Protein AF-A0A2A5XZ48-F1 (afdb_monomer)

Secondary structure (DSSP, 8-state):
--HHHHHHHHHHHHHHTT--------------TTEEEEEEE---STTPPPS-SSHHHHHHHHHHTTPPEEEEEEEEEPP-TTT-PPPEEEEEEEEEGGGHHHHHHTT-EE------------

Radius of gyration: 23.76 Å; Cα contacts (8 Å, |Δi|>4): 142; chains: 1; bounding box: 37×68×70 Å

Foldseek 3Di:
DDPVVVVVVVVVVVVVVPPPDPPCLDPPPPPDVFKFKKKDWQDQPPDDHGPDPDLVRVVVVCVVLVWDFSDKDKDWADDDPVPPGHTGIMIMTMTTPVCVVSCVVVPIGTDDPPPPPVPPDD

Nearest PDB structures (foldseek):
  1cqn-assembly2_B  TM=5.246E-01  e=5.643E-01  Thermus thermophilus
  6znb-assembly1_AA  TM=4.945E-01  e=7.203E-01  Bacteriophage sp.
  2j5a-assembly1_A  TM=3.621E-01  e=3.258E-01  Aquifex aeolicus
  7jil-assembly1_k  TM=4.746E-01  e=1.592E+00  Flavobacterium johnsoniae
  7w6e-assembly1_A  TM=3.562E-01  e=6.479E+00  Cannabis sativa

Solvent-accessible surface area (backbone atoms only — not comparable to full-atom values): 7646 Å² total; per-residue (Å²): 134,64,68,68,61,55,54,53,51,52,54,55,54,59,61,63,69,73,68,72,72,81,78,75,82,71,76,72,88,69,86,46,99,56,54,40,52,32,34,38,73,30,58,42,73,76,98,57,84,53,88,36,95,45,67,66,57,52,51,46,52,40,48,75,71,74,44,64,75,80,45,73,52,78,48,78,39,83,54,58,85,88,71,75,51,62,50,39,37,35,39,36,38,30,28,47,49,89,48,44,69,61,43,44,74,76,66,36,38,76,62,72,87,71,74,79,72,76,77,80,72,133

Mean predicted aligned error: 15.72 Å

Structure (mmCIF, N/CA/C/O backbone):
data_AF-A0A2A5XZ48-F1
#
_entry.id   AF-A0A2A5XZ48-F1
#
loop_
_atom_site.group_PDB
_atom_site.id
_atom_site.type_symbol
_atom_site.label_atom_id
_atom_site.label_alt_id
_atom_site.label_comp_id
_atom_site.label_asym_id
_atom_site.label_entity_id
_atom_site.label_seq_id
_atom_site.pdbx_PDB_ins_code
_atom_site.Cartn_x
_atom_site.Cartn_y
_atom_site.Cartn_z
_atom_site.occupancy
_atom_site.B_iso_or_equiv
_atom_site.auth_seq_id
_atom_site.auth_comp_id
_atom_site.auth_asym_id
_atom_site.auth_atom_id
_atom_site.pdbx_PDB_model_num
ATOM 1 N N . MET A 1 1 ? 23.622 35.498 43.798 1.00 50.62 1 MET A N 1
ATOM 2 C CA . MET A 1 1 ? 23.169 34.419 42.890 1.00 50.62 1 MET A CA 1
ATOM 3 C C . MET A 1 1 ? 22.713 33.254 43.752 1.00 50.62 1 MET A C 1
ATOM 5 O O . MET A 1 1 ? 23.540 32.656 44.422 1.00 50.62 1 MET A O 1
ATOM 9 N N . ASN A 1 2 ? 21.399 33.031 43.852 1.00 54.44 2 ASN A N 1
ATOM 10 C CA . ASN A 1 2 ? 20.825 32.061 44.790 1.00 54.44 2 ASN A CA 1
ATOM 11 C C . ASN A 1 2 ? 21.017 30.638 44.265 1.00 54.44 2 ASN A C 1
ATOM 13 O O . ASN A 1 2 ? 20.371 30.254 43.291 1.00 54.44 2 ASN A O 1
ATOM 17 N N . LEU A 1 3 ? 21.873 29.873 44.942 1.00 57.16 3 LEU A N 1
ATOM 18 C CA . LEU A 1 3 ? 22.166 28.463 44.670 1.00 57.16 3 LEU A CA 1
ATOM 19 C C . LEU A 1 3 ? 20.881 27.618 44.546 1.00 57.16 3 LEU A C 1
ATOM 21 O O . LEU A 1 3 ? 20.804 26.726 43.707 1.00 57.16 3 LEU A O 1
ATOM 25 N N . SER A 1 4 ? 19.820 27.972 45.287 1.00 62.53 4 SER A N 1
ATOM 26 C CA . SER A 1 4 ? 18.530 27.271 45.210 1.00 62.53 4 SER A CA 1
ATOM 27 C C . SER A 1 4 ? 17.790 27.462 43.880 1.00 62.53 4 SER A C 1
ATOM 29 O O . SER A 1 4 ? 17.086 26.555 43.447 1.00 62.53 4 SER A O 1
ATOM 31 N N . LYS A 1 5 ? 17.981 28.595 43.183 1.00 62.38 5 LYS A N 1
ATOM 32 C CA . LYS A 1 5 ? 17.365 28.828 41.864 1.00 62.38 5 LYS A CA 1
ATOM 33 C C . LYS A 1 5 ? 18.028 27.981 40.777 1.00 62.38 5 LYS A C 1
ATOM 35 O O . LYS A 1 5 ? 17.337 27.514 39.881 1.00 62.38 5 LYS A O 1
ATOM 40 N N . GLN A 1 6 ? 19.342 27.760 40.873 1.00 63.88 6 GLN A N 1
ATOM 41 C CA . GLN A 1 6 ? 20.067 26.896 39.935 1.00 63.88 6 GLN A CA 1
ATOM 42 C C . GLN A 1 6 ? 19.675 25.427 40.112 1.00 63.88 6 GLN A C 1
ATOM 44 O O . GLN A 1 6 ? 19.402 24.760 39.122 1.00 63.88 6 GLN A O 1
ATOM 49 N N . ILE A 1 7 ? 19.556 24.945 41.354 1.00 68.31 7 ILE A N 1
ATOM 50 C CA . ILE A 1 7 ? 19.136 23.561 41.632 1.00 68.31 7 ILE A CA 1
ATOM 51 C C . ILE A 1 7 ? 17.718 23.297 41.098 1.00 68.31 7 ILE A C 1
ATOM 53 O O . ILE A 1 7 ? 17.479 22.262 40.483 1.00 68.31 7 ILE A O 1
ATOM 57 N N . LEU A 1 8 ? 16.797 24.256 41.249 1.00 68.31 8 LEU A N 1
ATOM 58 C CA . LEU A 1 8 ? 15.429 24.132 40.735 1.00 68.31 8 LEU A CA 1
ATOM 59 C C . LEU A 1 8 ? 15.379 24.051 39.195 1.00 68.31 8 LEU A C 1
ATOM 61 O O . LEU A 1 8 ? 14.620 23.258 38.644 1.00 68.31 8 LEU A O 1
ATOM 65 N N . LEU A 1 9 ? 16.215 24.836 38.506 1.00 64.88 9 LEU A N 1
ATOM 66 C CA . LEU A 1 9 ? 16.348 24.805 37.043 1.00 64.88 9 LEU A CA 1
ATOM 67 C C . LEU A 1 9 ? 16.894 23.461 36.541 1.00 64.88 9 LEU A C 1
ATOM 69 O O . LEU A 1 9 ? 16.388 22.935 35.552 1.00 64.88 9 LEU A O 1
ATOM 73 N N . TYR A 1 10 ? 17.870 22.876 37.241 1.00 64.44 10 TYR A N 1
ATOM 74 C 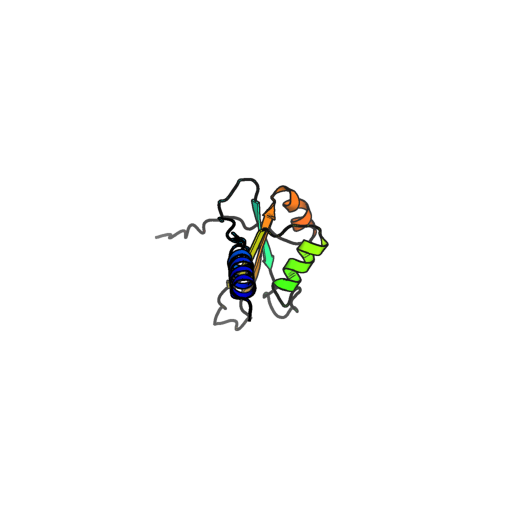CA . TYR A 1 10 ? 18.418 21.565 36.879 1.00 64.44 10 TYR A CA 1
ATOM 75 C C . TYR A 1 10 ? 17.412 20.425 37.077 1.00 64.44 10 TYR A C 1
ATOM 77 O O . TYR A 1 10 ? 17.352 19.526 36.241 1.00 64.44 10 TYR A O 1
ATOM 85 N N . ILE A 1 11 ? 16.587 20.476 38.129 1.00 66.25 11 ILE A N 1
ATOM 86 C CA . ILE A 1 11 ? 15.538 19.469 38.365 1.00 66.25 11 ILE A CA 1
ATOM 87 C C . ILE A 1 11 ? 14.458 19.541 37.276 1.00 66.25 11 ILE A C 1
ATOM 89 O O . ILE A 1 11 ? 14.048 18.507 36.755 1.00 66.25 11 ILE A O 1
ATOM 93 N N . LEU A 1 12 ? 14.034 20.748 36.882 1.00 63.94 12 LEU A N 1
ATOM 94 C CA . LEU A 1 12 ? 13.055 20.936 35.803 1.00 63.94 12 LEU A CA 1
ATOM 95 C C . LEU A 1 12 ? 13.593 20.475 34.440 1.00 63.94 12 LEU A C 1
ATOM 97 O O . LEU A 1 12 ? 12.864 19.849 33.674 1.00 63.94 12 LEU A O 1
ATOM 101 N N . PHE A 1 13 ? 14.874 20.728 34.155 1.00 64.31 13 PHE A N 1
ATOM 102 C CA . PHE A 1 13 ? 15.519 20.255 32.930 1.00 64.31 13 PHE A CA 1
ATOM 103 C C . PHE A 1 13 ? 15.639 18.723 32.902 1.00 64.31 13 PHE A C 1
ATOM 105 O O . PHE A 1 13 ? 15.297 18.102 31.897 1.00 64.31 13 PHE A O 1
ATOM 112 N N . ALA A 1 14 ? 16.021 18.094 34.018 1.00 62.12 14 ALA A N 1
ATOM 113 C CA . ALA A 1 14 ? 16.079 16.635 34.127 1.00 62.12 14 ALA A CA 1
ATOM 114 C C . ALA A 1 14 ? 14.701 15.970 33.944 1.00 62.12 14 ALA A C 1
ATOM 116 O O . ALA A 1 14 ? 14.615 14.922 33.309 1.00 62.12 14 ALA A O 1
ATOM 117 N N . LEU A 1 15 ? 13.620 16.598 34.427 1.00 61.25 15 LEU A N 1
ATOM 118 C CA . LEU A 1 15 ? 12.253 16.093 34.243 1.00 61.25 15 LEU A CA 1
ATOM 119 C C . LEU A 1 15 ? 11.755 16.198 32.790 1.00 61.25 15 LEU A C 1
ATOM 121 O O . LEU A 1 15 ? 10.904 15.418 32.375 1.00 61.25 15 LEU A O 1
ATOM 125 N N . SER A 1 16 ? 12.271 17.147 32.002 1.00 59.88 16 SER A N 1
ATOM 126 C CA . SER A 1 16 ? 11.887 17.289 30.587 1.00 59.88 16 SER A CA 1
ATOM 127 C C . SER A 1 16 ? 12.483 16.215 29.668 1.00 59.88 16 SER A C 1
ATOM 129 O O . SER A 1 16 ? 11.952 15.974 28.587 1.00 59.88 16 SER A O 1
ATOM 131 N N . LEU A 1 17 ? 13.543 15.528 30.109 1.00 57.84 17 LEU A N 1
ATOM 132 C CA . LEU A 1 17 ? 14.241 14.495 29.333 1.00 57.84 17 LEU A CA 1
ATOM 133 C C . LEU A 1 17 ? 13.585 13.107 29.420 1.00 57.84 17 LEU A C 1
ATOM 135 O O . LEU A 1 17 ? 13.991 12.205 28.696 1.00 57.84 17 LEU A O 1
ATOM 139 N N . THR A 1 18 ? 12.564 12.917 30.264 1.00 57.91 18 THR A N 1
ATOM 140 C CA . THR A 1 18 ? 11.871 11.623 30.421 1.00 57.91 18 THR A CA 1
ATOM 141 C C . THR A 1 18 ? 10.589 11.497 29.594 1.00 57.91 18 THR A C 1
ATOM 143 O O . THR A 1 18 ? 9.900 10.489 29.703 1.00 57.91 18 THR A O 1
ATOM 146 N N . ASN A 1 19 ? 10.266 12.491 28.758 1.00 50.72 19 ASN A N 1
ATOM 147 C CA . ASN A 1 19 ? 9.094 12.482 27.870 1.00 50.72 19 ASN A CA 1
ATOM 148 C C . ASN A 1 19 ? 9.396 12.044 26.431 1.00 50.72 19 ASN A C 1
ATOM 150 O O . ASN A 1 19 ? 8.572 12.251 25.541 1.00 50.72 19 ASN A O 1
ATOM 154 N N . THR A 1 20 ? 10.533 11.396 26.176 1.00 56.03 20 THR A N 1
ATOM 155 C CA . THR A 1 20 ? 10.659 10.592 24.958 1.00 56.03 20 THR A CA 1
ATOM 156 C C . THR A 1 20 ? 9.783 9.360 25.137 1.00 56.03 20 THR A C 1
ATOM 158 O O . THR A 1 20 ? 10.235 8.316 25.610 1.00 56.03 20 THR A O 1
ATOM 161 N N . GLY A 1 21 ? 8.498 9.519 24.818 1.00 52.78 21 GLY A N 1
ATOM 162 C CA . GLY A 1 21 ? 7.621 8.404 24.523 1.00 52.78 21 GLY A CA 1
ATOM 163 C C . GLY A 1 21 ? 8.364 7.491 23.559 1.00 52.78 21 GLY A C 1
ATOM 164 O O . GLY A 1 21 ? 8.826 7.921 22.505 1.00 52.78 21 GLY A O 1
ATOM 165 N N . CYS A 1 22 ? 8.574 6.254 23.988 1.00 55.03 22 CYS A N 1
ATOM 166 C CA . CYS A 1 22 ? 9.080 5.210 23.127 1.00 55.03 22 CYS A CA 1
ATOM 167 C C . CYS A 1 22 ? 7.964 4.947 22.114 1.00 55.03 22 CYS A C 1
ATOM 169 O O . CYS A 1 22 ? 6.987 4.268 22.422 1.00 55.03 22 CYS A O 1
ATOM 171 N N . GLU A 1 23 ? 8.045 5.591 20.953 1.00 52.62 23 GLU A N 1
ATOM 172 C CA . GLU A 1 23 ? 7.157 5.322 19.834 1.00 52.62 23 GLU A CA 1
ATOM 173 C C . GLU A 1 23 ? 7.529 3.929 19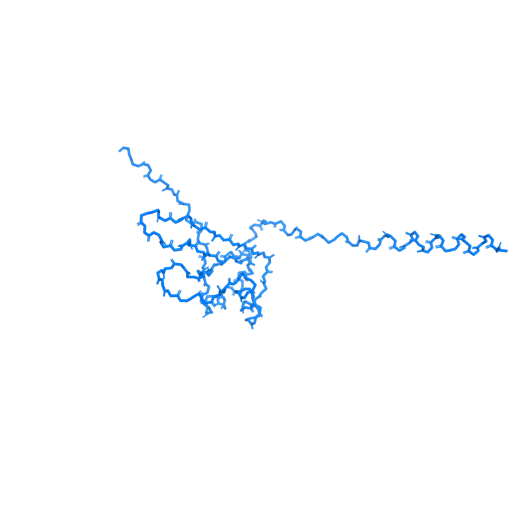.320 1.00 52.62 23 GLU A C 1
ATOM 175 O O . GLU A 1 23 ? 8.495 3.737 18.580 1.00 52.62 23 GLU A O 1
ATOM 180 N N . SER A 1 24 ? 6.815 2.912 19.794 1.00 54.84 24 SER A N 1
ATOM 181 C CA . SER A 1 24 ? 6.906 1.568 19.242 1.00 54.84 24 SER A CA 1
ATOM 182 C C . SER A 1 24 ? 6.179 1.554 17.894 1.00 54.84 24 SER A C 1
ATOM 184 O O . SER A 1 24 ? 5.068 1.047 17.793 1.00 54.84 24 SER A O 1
ATOM 186 N N . ILE A 1 25 ? 6.799 2.135 16.861 1.00 53.81 25 ILE A N 1
ATOM 187 C CA . ILE A 1 25 ? 6.304 2.121 15.468 1.00 53.81 25 ILE A CA 1
ATOM 188 C C . ILE A 1 25 ? 6.589 0.766 14.783 1.00 53.81 25 ILE A C 1
ATOM 190 O O . ILE A 1 25 ? 6.355 0.583 13.596 1.00 53.81 25 ILE A O 1
ATOM 194 N N . PHE A 1 26 ? 7.063 -0.240 15.518 1.00 50.91 26 PHE A N 1
ATOM 195 C CA . PHE A 1 26 ? 7.148 -1.599 14.992 1.00 50.91 26 PHE A CA 1
ATOM 196 C C . PHE A 1 26 ? 5.913 -2.386 15.425 1.00 50.91 26 PHE A C 1
ATOM 198 O O . PHE A 1 26 ? 5.933 -3.126 16.409 1.00 50.91 26 PHE A O 1
ATOM 205 N N . LEU A 1 27 ? 4.829 -2.214 14.662 1.00 50.56 27 LEU A N 1
ATOM 206 C CA . LEU A 1 27 ? 3.800 -3.242 14.546 1.00 50.56 27 LEU A CA 1
ATOM 207 C C . LEU A 1 27 ? 4.487 -4.465 13.940 1.00 50.56 27 LEU A C 1
ATOM 209 O O . LEU A 1 27 ? 4.856 -4.482 12.769 1.00 50.56 27 LEU A O 1
ATOM 213 N N . ASN A 1 28 ? 4.746 -5.449 14.796 1.00 44.56 28 ASN A N 1
ATOM 214 C CA . ASN A 1 28 ? 5.227 -6.760 14.399 1.00 44.56 28 ASN A CA 1
ATOM 215 C C . ASN A 1 28 ? 4.289 -7.275 13.297 1.00 44.56 28 ASN A C 1
ATOM 217 O O . ASN A 1 28 ? 3.083 -7.345 13.530 1.00 44.56 28 ASN A O 1
ATOM 221 N N . GLU A 1 29 ? 4.825 -7.614 12.122 1.00 51.53 29 GLU A N 1
ATOM 222 C CA . GLU A 1 29 ? 4.098 -8.168 10.967 1.00 51.53 29 GLU A CA 1
ATOM 223 C C . GLU A 1 29 ? 3.577 -9.593 11.252 1.00 51.53 29 GLU A C 1
ATOM 225 O O . GLU A 1 29 ? 3.623 -10.487 10.407 1.00 51.53 29 GLU A O 1
ATOM 230 N N . GLN A 1 30 ? 3.116 -9.856 12.476 1.00 48.50 30 GLN A N 1
ATOM 231 C CA . GLN A 1 30 ? 2.354 -11.048 12.769 1.00 48.50 30 GLN A CA 1
ATOM 232 C C . GLN A 1 30 ? 1.054 -10.929 11.993 1.00 48.50 30 GLN A C 1
ATOM 234 O O . GLN A 1 30 ? 0.201 -10.119 12.338 1.00 48.50 30 GLN A O 1
ATOM 239 N N . SER A 1 31 ? 0.965 -11.743 10.941 1.00 50.78 31 SER A N 1
ATOM 240 C CA . SER A 1 31 ? -0.250 -12.231 10.294 1.00 50.78 31 SER A CA 1
ATOM 241 C C . SER A 1 31 ? -1.299 -12.575 11.354 1.00 50.78 31 SER A C 1
ATOM 243 O O . SER A 1 31 ? -1.450 -13.726 11.761 1.00 50.78 31 SER A O 1
ATOM 245 N N . THR A 1 32 ? -1.987 -11.566 11.865 1.00 57.91 32 THR A N 1
ATOM 246 C CA . THR A 1 32 ? -3.276 -11.743 12.500 1.00 57.91 32 THR A CA 1
ATOM 247 C C . THR A 1 32 ? -4.257 -11.976 11.366 1.00 57.91 32 THR A C 1
ATOM 249 O O . THR A 1 32 ? -4.185 -11.293 10.340 1.00 57.91 32 THR A O 1
ATOM 252 N N . ASP A 1 33 ? -5.191 -12.904 11.560 1.00 64.62 33 ASP A N 1
ATOM 253 C CA . ASP A 1 33 ? -6.292 -13.201 10.628 1.00 64.62 33 ASP A CA 1
ATOM 254 C C . ASP A 1 33 ? -7.195 -11.977 10.334 1.00 64.62 33 ASP A C 1
ATOM 256 O O . ASP A 1 33 ? -8.218 -12.104 9.677 1.00 64.62 33 ASP A O 1
ATOM 260 N N . ASP A 1 34 ? -6.835 -10.787 10.824 1.00 87.56 34 ASP A N 1
ATOM 261 C CA . ASP A 1 34 ? -7.557 -9.529 10.683 1.00 87.56 34 ASP A CA 1
ATOM 262 C C . ASP A 1 34 ? -6.871 -8.544 9.718 1.00 87.56 34 ASP A C 1
ATOM 264 O O . ASP A 1 34 ? -7.366 -7.426 9.534 1.00 87.56 34 ASP A O 1
ATOM 268 N N . THR A 1 35 ? -5.737 -8.908 9.107 1.00 91.25 35 THR A N 1
ATOM 269 C CA . THR A 1 35 ? -4.990 -8.033 8.185 1.00 91.25 35 THR A CA 1
ATOM 270 C C . THR A 1 35 ? -4.736 -8.693 6.835 1.00 91.25 35 THR A C 1
ATOM 272 O O . THR A 1 35 ? -4.582 -9.905 6.737 1.00 91.25 35 THR A O 1
ATOM 275 N N . GLN A 1 36 ? -4.707 -7.890 5.770 1.00 93.44 36 GLN A N 1
ATOM 276 C CA . GLN A 1 36 ? -4.515 -8.364 4.402 1.00 93.44 36 GLN A CA 1
ATOM 277 C C . GLN A 1 36 ? -3.570 -7.437 3.643 1.00 93.44 36 GLN A C 1
ATOM 279 O O . GLN A 1 36 ? -3.773 -6.222 3.597 1.00 93.44 36 GLN A O 1
ATOM 284 N N . TRP A 1 37 ? -2.563 -8.026 2.998 1.00 94.44 37 TRP A N 1
ATOM 285 C CA . TRP A 1 37 ? -1.766 -7.324 2.001 1.00 94.44 37 TRP A CA 1
ATOM 286 C C . TRP A 1 37 ? -2.566 -7.161 0.712 1.00 94.44 37 TRP A C 1
ATOM 288 O O . TRP A 1 37 ? -3.059 -8.137 0.136 1.00 94.44 37 TRP A O 1
ATOM 298 N N . ILE A 1 38 ? -2.648 -5.923 0.250 1.00 94.50 38 ILE A N 1
ATOM 299 C CA . ILE A 1 38 ? -3.172 -5.543 -1.055 1.00 94.50 38 ILE A CA 1
ATOM 300 C C . ILE A 1 38 ? -2.058 -4.898 -1.878 1.00 94.50 38 ILE A C 1
ATOM 302 O O . ILE A 1 38 ? -1.086 -4.374 -1.324 1.00 94.50 38 ILE A O 1
ATOM 306 N N . LYS A 1 39 ? -2.193 -4.939 -3.200 1.00 92.94 39 LYS A N 1
ATOM 307 C CA . LYS A 1 39 ? -1.263 -4.326 -4.136 1.00 92.94 39 LYS A CA 1
ATOM 308 C C . LYS A 1 39 ? -1.973 -3.589 -5.263 1.00 92.94 39 LYS A C 1
ATOM 310 O O . LYS A 1 39 ? -3.032 -4.015 -5.728 1.00 92.94 39 LYS A O 1
ATOM 315 N N . HIS A 1 40 ? -1.329 -2.533 -5.730 1.00 89.19 40 HIS A N 1
ATOM 316 C CA . HIS A 1 40 ? -1.672 -1.825 -6.950 1.00 89.19 40 HIS A CA 1
ATOM 317 C C . HIS A 1 40 ? -0.465 -1.859 -7.881 1.00 89.19 40 HIS A C 1
ATOM 319 O O . HIS A 1 40 ? 0.658 -1.526 -7.486 1.00 89.19 40 HIS A O 1
ATOM 325 N N . THR A 1 41 ? -0.673 -2.268 -9.128 1.00 80.19 41 THR A N 1
ATOM 326 C CA . THR A 1 41 ? 0.361 -2.130 -10.152 1.00 80.19 41 THR A CA 1
ATOM 327 C C . THR A 1 41 ? 0.500 -0.651 -10.471 1.00 80.19 41 THR A C 1
ATOM 329 O O . THR A 1 41 ? -0.476 -0.028 -10.873 1.00 80.19 41 THR A O 1
ATOM 332 N N . ALA A 1 42 ? 1.694 -0.077 -10.357 1.00 70.56 42 ALA A N 1
ATOM 333 C CA . ALA A 1 42 ? 1.923 1.311 -10.765 1.00 70.56 42 ALA A CA 1
ATOM 334 C C . ALA A 1 42 ? 1.863 1.493 -12.301 1.00 70.56 42 ALA A C 1
ATOM 336 O O . ALA A 1 42 ? 2.036 2.595 -12.797 1.00 70.56 42 ALA A O 1
ATOM 337 N N . ALA A 1 43 ? 1.569 0.418 -13.044 1.00 55.94 43 ALA A N 1
ATOM 338 C CA . ALA A 1 43 ? 1.795 0.220 -14.470 1.00 55.94 43 ALA A CA 1
ATOM 339 C C . ALA A 1 43 ? 3.289 0.241 -14.832 1.00 55.94 43 ALA A C 1
ATOM 341 O O . ALA A 1 43 ? 3.951 1.270 -14.846 1.00 55.94 43 ALA A O 1
ATOM 342 N N . ALA A 1 44 ? 3.813 -0.926 -15.207 1.00 49.28 44 ALA A N 1
ATOM 343 C CA . ALA A 1 44 ? 4.967 -1.012 -16.103 1.00 49.28 44 ALA A CA 1
ATOM 344 C C . ALA A 1 44 ? 4.698 -1.977 -17.265 1.00 49.28 44 ALA A C 1
ATOM 346 O O . ALA A 1 44 ? 5.612 -2.580 -17.827 1.00 49.28 44 ALA A O 1
ATOM 347 N N . GLU A 1 45 ? 3.433 -2.115 -17.656 1.00 47.34 45 GLU A N 1
ATOM 348 C CA . GLU A 1 45 ? 3.107 -2.679 -18.955 1.00 47.34 45 GLU A CA 1
ATOM 349 C C . GLU A 1 45 ? 3.084 -1.535 -19.972 1.00 47.34 45 GLU A C 1
ATOM 351 O O . GLU A 1 45 ? 2.137 -0.771 -20.080 1.00 47.34 45 GLU A O 1
ATOM 356 N N . GLN A 1 46 ? 4.200 -1.410 -20.691 1.00 49.06 46 GLN A N 1
ATOM 357 C CA . GLN A 1 46 ? 4.266 -0.869 -22.050 1.00 49.06 46 GLN A CA 1
ATOM 358 C C . GLN A 1 46 ? 3.628 0.513 -22.280 1.00 49.06 46 GLN A C 1
ATOM 360 O O . GLN A 1 46 ? 2.491 0.622 -22.709 1.00 49.06 46 GLN A O 1
ATOM 365 N N . CYS A 1 47 ? 4.422 1.582 -22.169 1.00 54.06 47 CYS A N 1
ATOM 366 C CA . CYS A 1 47 ? 4.125 2.881 -22.800 1.00 54.06 47 CYS A CA 1
ATOM 367 C C . CYS A 1 47 ? 2.818 3.585 -22.369 1.00 54.06 47 CYS A C 1
ATOM 369 O O . CYS A 1 47 ? 2.402 4.529 -23.042 1.00 54.06 47 CYS A O 1
ATOM 371 N N . ILE A 1 48 ? 2.198 3.175 -21.262 1.00 51.72 48 ILE A N 1
ATOM 372 C CA . ILE A 1 48 ? 1.052 3.862 -20.660 1.00 51.72 48 ILE A CA 1
ATOM 373 C C . ILE A 1 48 ? 1.575 4.725 -19.499 1.00 51.72 48 ILE A C 1
ATOM 375 O O . ILE A 1 48 ? 2.456 4.272 -18.765 1.00 51.72 48 ILE A O 1
ATOM 379 N N . PRO A 1 49 ? 1.113 5.979 -19.348 1.00 56.66 49 PRO A N 1
ATOM 380 C CA . PRO A 1 49 ? 1.466 6.804 -18.198 1.00 56.66 49 PRO A CA 1
ATOM 381 C C . PRO A 1 49 ? 1.044 6.145 -16.879 1.00 56.66 49 PRO A C 1
ATOM 383 O O . PRO A 1 49 ? -0.009 5.514 -16.804 1.00 56.66 49 PRO A O 1
ATOM 386 N N . TYR A 1 50 ? 1.886 6.315 -15.860 1.00 64.88 50 TYR A N 1
ATOM 387 C CA . TYR A 1 50 ? 1.656 5.831 -14.502 1.00 64.88 50 TYR A CA 1
ATOM 388 C C . TYR A 1 50 ? 0.373 6.439 -13.928 1.00 64.88 50 TYR A C 1
ATOM 390 O O . TYR A 1 50 ? 0.165 7.649 -14.027 1.00 64.88 50 TYR A O 1
ATOM 398 N N . GLU A 1 51 ? -0.463 5.612 -13.301 1.00 71.94 51 GLU A N 1
ATOM 399 C CA . GLU A 1 51 ? -1.601 6.101 -12.512 1.00 71.94 51 GLU A CA 1
ATOM 400 C C . GLU A 1 51 ? -1.118 6.777 -11.220 1.00 71.94 51 GLU A C 1
ATOM 402 O O . GLU A 1 51 ? -1.646 7.812 -10.818 1.00 71.94 51 GLU A O 1
ATOM 407 N N . PHE A 1 52 ? -0.032 6.254 -10.641 1.00 78.06 52 PHE A N 1
ATOM 408 C CA . PHE A 1 52 ? 0.643 6.807 -9.471 1.00 78.06 52 PHE A CA 1
ATOM 409 C C . PHE A 1 52 ? 2.144 6.939 -9.739 1.00 78.06 52 PHE A C 1
ATOM 411 O O . PHE A 1 52 ? 2.812 5.952 -10.049 1.00 78.06 52 PHE A O 1
ATOM 418 N N . GLU A 1 53 ? 2.686 8.153 -9.604 1.00 78.69 53 GLU A N 1
ATOM 419 C CA . GLU A 1 53 ? 4.126 8.411 -9.768 1.00 78.69 53 GLU A CA 1
ATOM 420 C C . GLU A 1 53 ? 4.935 7.959 -8.543 1.00 78.69 53 GLU A C 1
ATOM 422 O O . GLU A 1 53 ? 6.122 7.633 -8.645 1.00 78.69 53 GLU A O 1
ATOM 427 N N . THR A 1 54 ? 4.295 7.947 -7.372 1.00 85.06 54 THR A N 1
ATOM 428 C CA . THR A 1 54 ? 4.924 7.663 -6.083 1.00 85.06 54 THR A CA 1
ATOM 429 C C . THR A 1 54 ? 4.066 6.734 -5.227 1.00 85.06 54 THR A C 1
ATOM 431 O O . THR A 1 54 ? 2.858 6.602 -5.433 1.00 85.06 54 THR A O 1
ATOM 434 N N . ILE A 1 55 ? 4.691 6.086 -4.235 1.00 89.06 55 ILE A N 1
ATOM 435 C CA . ILE A 1 55 ? 3.942 5.276 -3.267 1.00 89.06 55 ILE A CA 1
ATOM 436 C C . ILE A 1 55 ? 3.037 6.172 -2.416 1.00 89.06 55 ILE A C 1
ATOM 438 O O . ILE A 1 55 ? 1.930 5.776 -2.078 1.00 89.06 55 ILE A O 1
ATOM 442 N N . GLU A 1 56 ? 3.459 7.400 -2.120 1.00 92.12 56 GLU A N 1
ATOM 443 C CA . GLU A 1 56 ? 2.688 8.376 -1.356 1.00 92.12 56 GLU A CA 1
ATOM 444 C C . GLU A 1 56 ? 1.369 8.737 -2.051 1.00 92.12 56 GLU A C 1
ATOM 446 O O . GLU A 1 56 ? 0.341 8.845 -1.379 1.00 92.12 56 GLU A O 1
ATOM 451 N N . ASP A 1 57 ? 1.371 8.866 -3.381 1.00 90.12 57 ASP A N 1
ATOM 452 C CA . ASP A 1 57 ? 0.153 9.120 -4.159 1.00 90.12 57 ASP A CA 1
ATOM 453 C C . ASP A 1 57 ? -0.810 7.928 -4.103 1.00 90.12 57 ASP A C 1
ATOM 455 O O . ASP A 1 57 ? -2.005 8.116 -3.866 1.00 90.12 57 ASP A O 1
ATOM 459 N N . ALA A 1 58 ? -0.286 6.705 -4.221 1.00 90.69 58 ALA A N 1
ATOM 460 C CA . ALA A 1 58 ? -1.084 5.487 -4.086 1.00 90.69 58 ALA A CA 1
ATOM 461 C C . ALA A 1 58 ? -1.681 5.349 -2.669 1.00 90.69 58 ALA A C 1
ATOM 463 O O . ALA A 1 58 ? -2.858 5.038 -2.497 1.00 90.69 58 ALA A O 1
ATOM 464 N N . LEU A 1 59 ? -0.904 5.639 -1.620 1.00 93.88 59 LEU A N 1
ATOM 465 C CA . LEU A 1 59 ? -1.394 5.593 -0.236 1.00 93.88 59 LEU A CA 1
ATOM 466 C C . LEU A 1 59 ? -2.404 6.708 0.070 1.00 93.88 59 LEU A C 1
ATOM 468 O O . LEU A 1 59 ? -3.292 6.535 0.910 1.00 93.88 59 LEU A O 1
ATOM 472 N N . LYS A 1 60 ? -2.297 7.853 -0.609 1.00 95.06 60 LYS A N 1
ATOM 473 C CA . LYS A 1 60 ? -3.254 8.952 -0.476 1.00 95.06 60 LYS A CA 1
ATOM 474 C C . LYS A 1 60 ? -4.640 8.559 -0.978 1.00 95.06 60 LYS A C 1
ATOM 476 O O . LYS A 1 60 ? -5.617 8.949 -0.344 1.00 95.06 60 LYS A O 1
ATOM 481 N N . GLU A 1 61 ? -4.736 7.776 -2.050 1.00 94.44 61 GLU A N 1
ATOM 482 C CA . GLU A 1 61 ? -6.013 7.235 -2.526 1.00 94.44 61 GLU A CA 1
ATOM 483 C C . GLU A 1 61 ? -6.681 6.356 -1.456 1.00 94.44 61 GLU A C 1
ATOM 485 O O . GLU A 1 61 ? -7.843 6.577 -1.105 1.00 94.44 61 GLU A O 1
ATOM 490 N N . LEU A 1 62 ? -5.926 5.429 -0.853 1.00 95.06 62 LEU A N 1
ATOM 491 C CA . LEU A 1 62 ? -6.421 4.595 0.249 1.00 95.06 62 LEU A CA 1
ATOM 492 C C . LEU A 1 62 ? -6.926 5.455 1.417 1.00 95.06 62 LEU A C 1
ATOM 494 O O . LEU A 1 62 ? -8.015 5.226 1.948 1.00 95.06 62 LEU A O 1
ATOM 498 N N . SER A 1 63 ? -6.178 6.500 1.775 1.00 95.81 63 SER A N 1
ATOM 499 C CA . SER A 1 63 ? -6.589 7.446 2.814 1.00 95.81 63 SER A CA 1
ATOM 500 C C . SER A 1 63 ? -7.878 8.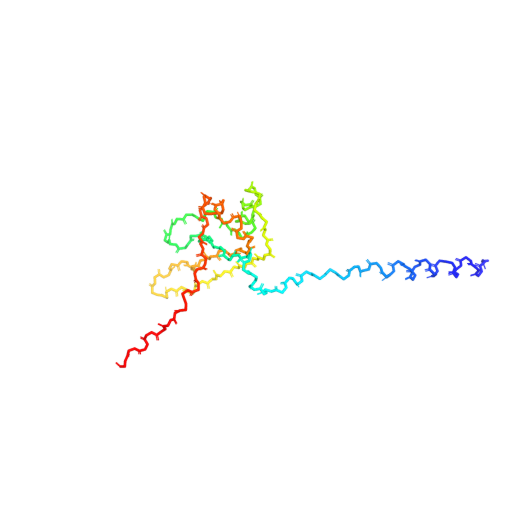198 2.449 1.00 95.81 63 SER A C 1
ATOM 502 O O . SER A 1 63 ? -8.763 8.337 3.294 1.00 95.81 63 SER A O 1
ATOM 504 N N . GLN A 1 64 ? -8.032 8.633 1.193 1.00 96.44 64 GLN A N 1
ATOM 505 C CA . GLN A 1 64 ? -9.247 9.291 0.693 1.00 96.44 64 GLN A CA 1
ATOM 506 C C . GLN A 1 64 ? -10.470 8.363 0.715 1.00 96.44 64 GLN A C 1
ATOM 508 O O . GLN A 1 64 ? -11.588 8.829 0.941 1.00 96.44 64 GLN A O 1
ATOM 513 N N . ALA A 1 65 ? -10.256 7.056 0.560 1.00 95.38 65 ALA A N 1
ATOM 514 C CA . ALA A 1 65 ? -11.278 6.024 0.706 1.00 95.38 65 ALA A CA 1
ATOM 515 C C . ALA A 1 65 ? -11.566 5.629 2.173 1.00 95.38 65 ALA A C 1
ATOM 517 O O . ALA A 1 65 ? -12.369 4.729 2.419 1.00 95.38 65 ALA A O 1
ATOM 518 N N . ASN A 1 66 ? -10.967 6.308 3.161 1.00 96.44 66 ASN A N 1
ATOM 519 C CA . ASN A 1 66 ? -11.047 5.975 4.592 1.00 96.44 66 ASN A CA 1
ATOM 520 C C . ASN A 1 66 ? -10.511 4.569 4.930 1.00 96.44 66 ASN A C 1
ATOM 522 O O . ASN A 1 66 ? -10.995 3.902 5.853 1.00 96.44 66 ASN A O 1
ATOM 526 N N . ILE A 1 67 ? -9.506 4.113 4.182 1.00 96.00 67 ILE A N 1
ATOM 527 C CA . ILE A 1 67 ? -8.782 2.871 4.444 1.00 96.00 67 ILE A CA 1
ATOM 528 C C . ILE A 1 67 ? -7.544 3.202 5.280 1.00 96.00 67 ILE A C 1
ATOM 530 O O . ILE A 1 67 ? -6.794 4.128 4.975 1.00 96.00 67 ILE A O 1
ATOM 534 N N . GLU A 1 68 ? -7.342 2.453 6.361 1.00 94.75 68 GLU A N 1
ATOM 535 C CA . GLU A 1 68 ? -6.206 2.642 7.259 1.00 94.75 68 GLU A CA 1
ATOM 536 C C . GLU A 1 68 ? -5.056 1.746 6.803 1.00 94.75 68 GLU A C 1
ATOM 538 O O . GLU A 1 68 ? -5.212 0.529 6.686 1.00 94.75 68 GLU A O 1
ATOM 543 N N . VAL A 1 69 ? -3.903 2.357 6.538 1.00 94.56 69 VAL A N 1
ATOM 544 C CA . VAL A 1 69 ? -2.697 1.648 6.110 1.00 94.56 69 VAL A CA 1
ATOM 545 C C . VAL A 1 69 ? -1.830 1.377 7.332 1.00 94.56 69 VAL A C 1
ATOM 547 O O . VAL A 1 69 ? -1.334 2.303 7.968 1.00 94.56 69 VAL A O 1
ATOM 550 N N . LEU A 1 70 ? -1.638 0.097 7.642 1.00 93.50 70 LEU A N 1
ATOM 551 C CA . LEU A 1 70 ? -0.845 -0.375 8.780 1.00 93.50 70 LEU A CA 1
ATOM 552 C C . LEU A 1 70 ? 0.645 -0.491 8.435 1.00 93.50 70 LEU A C 1
ATOM 554 O O . LEU A 1 70 ? 1.505 -0.270 9.281 1.00 93.50 70 LEU A O 1
ATOM 558 N N . SER A 1 71 ? 0.949 -0.861 7.190 1.00 94.50 71 SER A N 1
ATOM 559 C CA . SER A 1 71 ? 2.306 -0.973 6.648 1.00 94.50 71 SER A CA 1
ATOM 560 C C . SER A 1 71 ? 2.269 -0.793 5.133 1.00 94.50 71 SER A C 1
ATOM 562 O O . SER A 1 71 ? 1.226 -0.978 4.506 1.00 94.50 71 SER A O 1
ATOM 564 N N . SER A 1 72 ? 3.394 -0.428 4.526 1.00 94.12 72 SER A N 1
ATOM 565 C CA . SER A 1 72 ? 3.501 -0.296 3.074 1.00 94.12 72 SER A CA 1
ATOM 566 C C . SER A 1 72 ? 4.901 -0.640 2.583 1.00 94.12 72 SER A C 1
ATOM 568 O O . SER A 1 72 ? 5.884 -0.519 3.316 1.00 94.12 72 SER A O 1
ATOM 570 N N . LYS A 1 73 ? 4.993 -1.094 1.333 1.00 92.19 73 LYS A N 1
ATOM 571 C CA . LYS A 1 73 ? 6.274 -1.345 0.669 1.00 92.19 73 LYS A CA 1
ATOM 572 C C . LYS A 1 73 ? 6.159 -1.171 -0.837 1.00 92.19 73 LYS A C 1
ATOM 574 O O . LYS A 1 73 ? 5.085 -1.285 -1.421 1.00 92.19 73 LYS A O 1
ATOM 579 N N . LYS A 1 74 ? 7.303 -0.927 -1.463 1.00 89.69 74 LYS A N 1
ATOM 580 C CA . LYS A 1 74 ? 7.456 -0.826 -2.911 1.00 89.69 74 LYS A CA 1
ATOM 581 C C . LYS A 1 74 ? 8.216 -2.050 -3.409 1.00 89.69 74 LYS A C 1
ATOM 583 O O . LYS A 1 74 ? 9.266 -2.369 -2.851 1.00 89.69 74 LYS A O 1
ATOM 588 N N . VAL A 1 75 ? 7.702 -2.723 -4.433 1.00 85.69 75 VAL A N 1
ATOM 589 C CA . VAL A 1 75 ? 8.343 -3.898 -5.034 1.00 85.69 75 VAL A CA 1
ATOM 590 C C . VAL A 1 75 ? 8.681 -3.592 -6.485 1.00 85.69 75 VAL A C 1
ATOM 592 O O . VAL A 1 75 ? 7.814 -3.236 -7.279 1.00 85.69 75 VAL A O 1
ATOM 595 N N . GLU A 1 76 ? 9.965 -3.720 -6.807 1.00 80.94 76 GLU A N 1
ATOM 596 C CA . GLU A 1 76 ? 10.503 -3.535 -8.151 1.00 80.94 76 GLU A CA 1
ATOM 597 C C . GLU A 1 76 ? 10.844 -4.905 -8.747 1.00 80.94 76 GLU A C 1
ATOM 599 O O . GLU A 1 76 ? 11.641 -5.661 -8.186 1.00 80.94 76 GLU A O 1
ATOM 604 N N . PHE A 1 77 ? 10.254 -5.225 -9.896 1.00 74.56 77 PHE A N 1
ATOM 605 C CA . PHE A 1 77 ? 10.540 -6.435 -10.651 1.00 74.56 77 PHE A CA 1
ATOM 606 C C . PHE A 1 77 ? 11.621 -6.151 -11.697 1.00 74.56 77 PHE A C 1
ATOM 608 O O . PHE A 1 77 ? 11.515 -5.183 -12.462 1.00 74.56 77 PHE A O 1
ATOM 615 N N . PRO A 1 78 ? 12.667 -6.991 -11.764 1.00 60.91 78 PRO A N 1
ATOM 616 C CA . PRO A 1 78 ? 13.756 -6.796 -12.703 1.00 60.91 78 PRO A CA 1
ATOM 617 C C . PRO A 1 78 ? 13.259 -6.882 -14.151 1.00 60.91 78 PRO A C 1
ATOM 619 O O . PRO A 1 78 ? 12.452 -7.734 -14.515 1.00 60.91 78 PRO A O 1
ATOM 622 N N . VAL A 1 79 ? 13.790 -6.002 -14.995 1.00 62.81 79 VAL A N 1
ATOM 623 C CA . VAL A 1 79 ? 13.489 -5.938 -16.429 1.00 62.81 79 VAL A CA 1
ATOM 624 C C . VAL A 1 79 ? 13.899 -7.203 -17.185 1.00 62.81 79 VAL A C 1
ATOM 626 O O . VAL A 1 79 ? 14.978 -7.764 -16.970 1.00 62.81 79 VAL A O 1
ATOM 629 N N . CYS A 1 80 ? 13.107 -7.582 -18.191 1.00 55.31 80 CYS A N 1
ATOM 630 C CA . CYS A 1 80 ? 13.607 -8.440 -19.261 1.00 55.31 80 CYS A CA 1
ATOM 631 C C . CYS A 1 80 ? 14.627 -7.648 -20.098 1.00 55.31 80 CYS A C 1
ATOM 633 O O . CYS A 1 80 ? 14.263 -6.711 -20.813 1.00 55.31 80 CYS A O 1
ATOM 635 N N . ARG A 1 81 ? 15.911 -8.038 -20.047 1.00 54.03 81 ARG A N 1
ATOM 636 C CA . ARG A 1 81 ? 17.008 -7.375 -20.788 1.00 54.03 81 ARG A CA 1
ATOM 637 C C . ARG A 1 81 ? 16.786 -7.299 -22.303 1.00 54.03 81 ARG A C 1
ATOM 639 O O . ARG A 1 81 ? 17.396 -6.456 -22.948 1.00 54.03 81 ARG A O 1
ATOM 646 N N . ALA A 1 82 ? 15.953 -8.173 -22.868 1.00 58.25 82 ALA A N 1
ATOM 647 C CA . ALA A 1 82 ? 15.666 -8.192 -24.299 1.00 58.25 82 ALA A CA 1
ATOM 648 C C . ALA A 1 82 ? 14.652 -7.116 -24.726 1.00 58.25 82 ALA A C 1
ATOM 650 O O . ALA A 1 82 ? 14.712 -6.646 -25.858 1.00 58.25 82 ALA A O 1
ATOM 651 N N . CYS A 1 83 ? 13.735 -6.723 -23.836 1.00 61.75 83 CYS A N 1
ATOM 652 C CA . CYS A 1 83 ? 12.599 -5.872 -24.193 1.00 61.75 83 CYS A CA 1
ATOM 653 C C . CYS 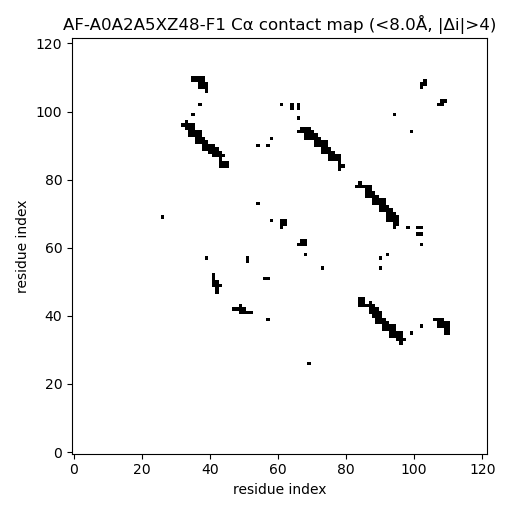A 1 83 ? 12.835 -4.387 -23.880 1.00 61.75 83 CYS A C 1
ATOM 655 O O . CYS A 1 83 ? 12.085 -3.553 -24.373 1.00 61.75 83 CYS A O 1
ATOM 657 N N . PHE A 1 84 ? 13.832 -4.057 -23.042 1.00 57.44 84 PHE A N 1
ATOM 658 C CA . PHE A 1 84 ? 14.093 -2.699 -22.523 1.00 57.44 84 PHE A CA 1
ATOM 659 C C . PHE A 1 84 ? 12.852 -1.980 -21.946 1.00 57.44 84 PHE A C 1
ATOM 661 O O . PHE A 1 84 ? 12.874 -0.765 -21.752 1.00 57.44 84 PHE A O 1
ATOM 668 N N . CYS A 1 85 ? 11.771 -2.709 -21.650 1.00 58.78 85 CYS A N 1
ATOM 669 C CA . CYS A 1 85 ? 10.601 -2.163 -20.977 1.00 58.78 85 CYS A CA 1
ATOM 670 C C . CYS A 1 85 ? 10.986 -1.741 -19.552 1.00 58.78 85 CYS A C 1
ATOM 672 O O . CYS A 1 85 ? 11.876 -2.367 -18.974 1.00 58.78 85 CYS A O 1
ATOM 674 N N . PRO A 1 86 ? 10.358 -0.695 -18.988 1.00 56.31 86 PRO A N 1
ATOM 675 C CA . PRO A 1 86 ? 10.615 -0.273 -17.615 1.00 56.31 86 PRO A CA 1
ATOM 676 C C . PRO A 1 86 ? 10.383 -1.412 -16.609 1.00 56.31 86 PRO A C 1
ATOM 678 O O . PRO A 1 86 ? 9.647 -2.361 -16.880 1.00 56.31 86 PRO A O 1
ATOM 681 N N . VAL A 1 87 ? 11.062 -1.320 -15.461 1.00 62.38 87 VAL A N 1
ATOM 682 C CA . VAL A 1 87 ? 10.902 -2.239 -14.322 1.00 62.38 87 VAL A CA 1
ATOM 683 C C . VAL A 1 87 ? 9.430 -2.337 -13.931 1.00 62.38 87 VAL A C 1
ATOM 685 O O . VAL A 1 87 ? 8.768 -1.311 -13.799 1.00 62.38 87 VAL A O 1
ATOM 68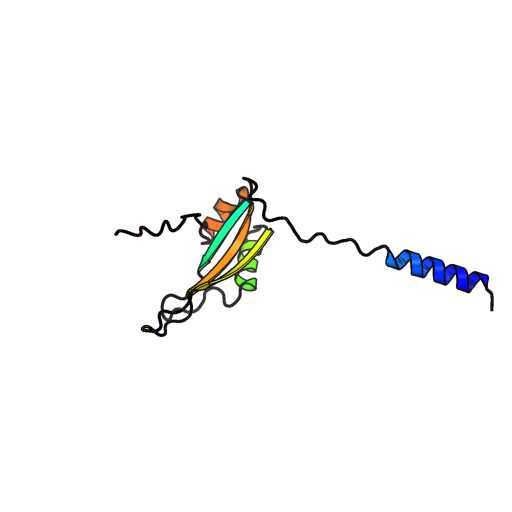8 N N . GLY A 1 88 ? 8.935 -3.559 -13.717 1.00 73.25 88 GLY A N 1
ATOM 689 C CA . GLY A 1 88 ? 7.643 -3.776 -13.064 1.00 73.25 88 GLY A CA 1
ATOM 690 C C . GLY A 1 88 ? 7.644 -3.074 -11.717 1.00 73.25 88 GLY A C 1
ATOM 691 O O . GLY A 1 88 ? 8.548 -3.320 -10.926 1.00 73.25 88 GLY A O 1
ATOM 692 N N . LEU A 1 89 ? 6.679 -2.197 -11.454 1.00 80.69 89 LEU A N 1
ATOM 693 C CA . LEU A 1 89 ? 6.564 -1.520 -10.169 1.00 80.69 89 LE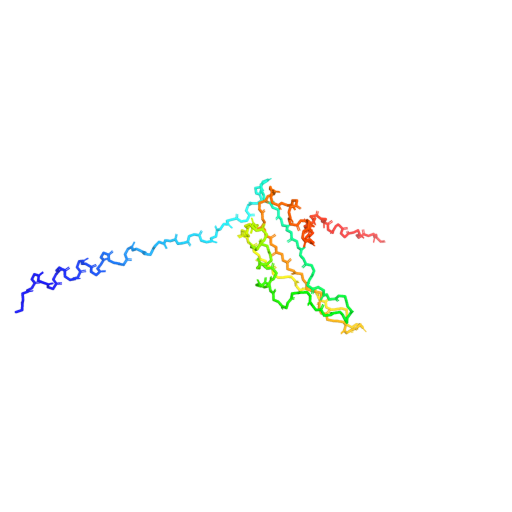U A CA 1
ATOM 694 C C . LEU A 1 89 ? 5.199 -1.810 -9.558 1.00 80.69 89 LEU A C 1
ATOM 696 O O . LEU A 1 89 ? 4.162 -1.569 -10.177 1.00 80.69 89 LEU A O 1
ATOM 700 N N . GLU A 1 90 ? 5.210 -2.316 -8.332 1.00 87.12 90 GLU A N 1
ATOM 701 C CA . GLU A 1 90 ? 4.008 -2.577 -7.552 1.00 87.12 90 GLU A CA 1
ATOM 702 C C . GLU A 1 90 ? 4.102 -1.873 -6.193 1.00 87.12 90 GLU A C 1
ATOM 704 O O . GLU A 1 90 ? 5.128 -1.926 -5.501 1.00 87.12 90 GLU A O 1
ATOM 709 N N . TYR A 1 91 ? 3.008 -1.222 -5.802 1.00 91.19 91 TYR A N 1
ATOM 710 C CA . TYR A 1 91 ? 2.833 -0.636 -4.478 1.00 91.19 91 TYR A CA 1
ATOM 711 C C . TYR A 1 91 ? 1.993 -1.568 -3.622 1.00 91.19 91 TYR A C 1
ATOM 713 O O . TYR A 1 91 ? 0.940 -2.030 -4.048 1.00 91.19 91 TYR A O 1
ATOM 721 N N . TYR A 1 92 ? 2.467 -1.842 -2.414 1.00 94.06 92 TYR A N 1
ATOM 722 C CA . TYR A 1 92 ? 1.835 -2.749 -1.469 1.00 94.06 92 TYR A CA 1
ATOM 723 C C . TYR A 1 92 ? 1.416 -1.980 -0.223 1.00 94.06 92 TYR A C 1
ATOM 725 O O . TYR A 1 92 ? 2.187 -1.168 0.295 1.00 94.06 92 TYR A O 1
ATOM 733 N N . ALA A 1 93 ? 0.240 -2.308 0.301 1.00 95.12 93 ALA A N 1
ATOM 734 C CA . ALA A 1 93 ? -0.270 -1.799 1.565 1.00 95.12 93 ALA A CA 1
ATOM 735 C C . ALA A 1 93 ? -0.856 -2.946 2.398 1.00 95.12 93 ALA A C 1
ATOM 737 O O . ALA A 1 93 ? -1.521 -3.836 1.870 1.00 95.12 93 ALA A O 1
ATOM 738 N N . LEU A 1 94 ? -0.596 -2.932 3.702 1.00 95.38 94 LEU A N 1
ATOM 739 C CA . LEU A 1 94 ? -1.218 -3.815 4.680 1.00 95.38 94 LEU A CA 1
ATOM 740 C C . LEU A 1 94 ? -2.401 -3.075 5.294 1.00 95.38 94 LEU A C 1
ATOM 742 O O . LEU A 1 94 ? -2.221 -1.997 5.861 1.00 95.38 94 LEU A O 1
ATOM 746 N N . ILE A 1 95 ? -3.593 -3.650 5.188 1.00 95.06 95 ILE A N 1
ATOM 747 C CA . ILE A 1 95 ? -4.841 -3.044 5.666 1.00 95.06 95 ILE A CA 1
ATOM 748 C C . ILE A 1 95 ? -5.604 -4.019 6.561 1.00 95.06 95 ILE A C 1
ATOM 750 O O . ILE A 1 95 ? -5.318 -5.217 6.575 1.00 95.06 95 ILE A O 1
ATOM 754 N N . ALA A 1 96 ? -6.615 -3.531 7.280 1.00 94.31 96 ALA A N 1
ATOM 755 C CA . ALA A 1 96 ? -7.539 -4.412 7.986 1.00 94.31 96 ALA A CA 1
ATOM 756 C C . ALA A 1 96 ? -8.432 -5.173 6.989 1.00 94.31 96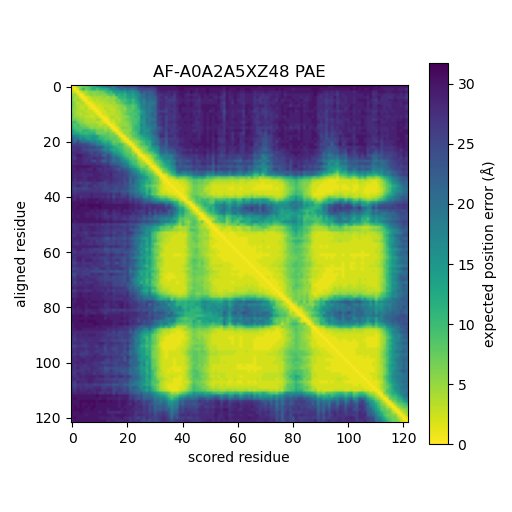 ALA A C 1
ATOM 758 O O . ALA A 1 96 ? -8.978 -4.583 6.056 1.00 94.31 96 ALA A O 1
ATOM 759 N N . GLN A 1 97 ? -8.678 -6.464 7.217 1.00 93.00 97 GLN A N 1
ATOM 760 C CA . GLN A 1 97 ? -9.447 -7.303 6.289 1.00 93.00 97 GLN A CA 1
ATOM 761 C C . GLN A 1 97 ? -10.887 -6.803 6.077 1.00 93.00 97 GLN A C 1
ATOM 763 O O . GLN A 1 97 ? -11.437 -6.920 4.984 1.00 93.00 97 GLN A O 1
ATOM 768 N N . LYS A 1 98 ? -11.477 -6.143 7.082 1.00 94.06 98 LYS A N 1
ATOM 769 C CA . LYS A 1 98 ? -12.795 -5.486 6.982 1.00 94.06 98 LYS A CA 1
ATOM 770 C C . LYS A 1 98 ? -12.866 -4.384 5.908 1.00 94.06 98 LYS A C 1
ATOM 772 O O . LYS A 1 98 ? -13.958 -4.066 5.453 1.00 94.06 98 LYS A O 1
ATOM 777 N N . GLN A 1 99 ? -11.729 -3.787 5.538 1.00 95.44 99 GLN A N 1
ATOM 778 C CA . GLN A 1 99 ? -11.623 -2.717 4.534 1.00 95.44 99 GLN A CA 1
ATOM 779 C C . GLN A 1 99 ? -11.336 -3.260 3.127 1.00 95.44 99 GLN A C 1
ATOM 781 O O . GLN A 1 99 ? -11.376 -2.501 2.160 1.00 95.44 99 GLN A O 1
ATOM 786 N N . LEU A 1 100 ? -11.085 -4.569 2.993 1.00 94.56 100 LEU A N 1
ATOM 787 C CA . LEU A 1 100 ? -10.759 -5.197 1.717 1.00 94.56 100 LEU A CA 1
ATOM 788 C C . LEU A 1 100 ? -11.816 -4.960 0.622 1.00 94.56 100 LEU A C 1
ATOM 790 O O . LEU A 1 100 ? -11.409 -4.6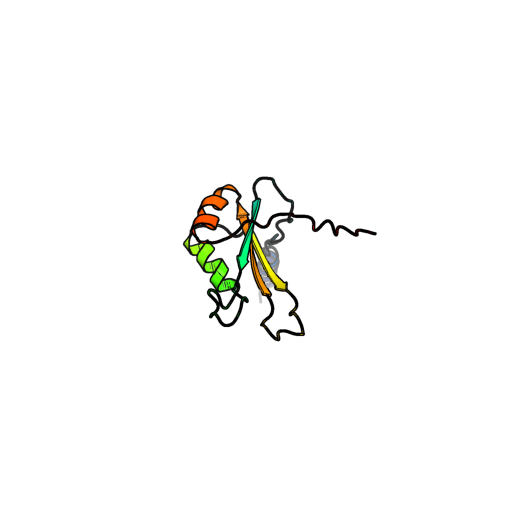43 -0.493 1.00 94.56 100 LEU A O 1
ATOM 794 N N . PRO A 1 101 ? -13.138 -5.057 0.882 1.00 95.56 101 PRO A N 1
ATOM 795 C CA . PRO A 1 101 ? -14.132 -4.811 -0.162 1.00 95.56 101 PRO A CA 1
ATOM 796 C C . PRO A 1 101 ? -14.011 -3.411 -0.775 1.00 95.56 101 PRO A C 1
ATOM 798 O O . PRO A 1 101 ? -14.072 -3.276 -1.992 1.00 95.56 101 PRO A O 1
ATOM 801 N N . THR A 1 102 ? -13.768 -2.393 0.055 1.00 95.94 102 THR A N 1
ATOM 802 C CA . THR A 1 102 ? -13.569 -1.010 -0.399 1.00 95.94 102 THR A CA 1
ATOM 803 C C . THR A 1 102 ? -12.276 -0.870 -1.192 1.00 95.94 102 THR A C 1
ATOM 805 O O . THR A 1 102 ? -12.288 -0.241 -2.240 1.00 95.94 102 THR A O 1
ATOM 808 N N . ALA A 1 103 ? -11.180 -1.490 -0.742 1.00 94.69 103 ALA A N 1
ATOM 809 C CA . ALA A 1 103 ? -9.911 -1.474 -1.472 1.00 94.69 103 ALA A CA 1
ATOM 810 C C . ALA A 1 103 ? -10.043 -2.091 -2.875 1.00 94.69 103 ALA A C 1
ATOM 812 O O . ALA A 1 103 ? -9.538 -1.543 -3.850 1.00 94.69 103 ALA A O 1
ATOM 813 N N . VAL A 1 104 ? -10.762 -3.212 -2.985 1.00 94.38 104 VAL A N 1
ATOM 814 C CA . VAL A 1 104 ? -11.016 -3.882 -4.269 1.00 94.38 104 VAL A CA 1
ATOM 815 C C . VAL A 1 104 ? -11.907 -3.038 -5.181 1.00 94.38 104 VAL A C 1
ATOM 817 O O . VAL A 1 104 ? -11.676 -2.996 -6.386 1.00 94.38 104 VAL A O 1
ATOM 820 N N . GLU A 1 105 ? -12.898 -2.339 -4.623 1.00 94.75 105 GLU A N 1
ATOM 821 C CA . GLU A 1 105 ? -13.776 -1.437 -5.380 1.00 94.75 105 GLU A CA 1
ATOM 822 C C . GLU A 1 105 ? -13.005 -0.290 -6.052 1.00 94.75 105 GLU A C 1
ATOM 824 O O . GLU A 1 105 ? -13.335 0.085 -7.176 1.00 94.75 105 GLU A O 1
ATOM 829 N N . ILE A 1 106 ? -11.949 0.215 -5.406 1.00 92.06 106 ILE A N 1
ATOM 830 C CA . ILE A 1 106 ? -11.076 1.269 -5.950 1.00 92.06 106 ILE A CA 1
ATOM 831 C C . ILE A 1 106 ? -9.866 0.724 -6.729 1.00 92.06 106 ILE A C 1
ATOM 833 O O . ILE A 1 106 ? -8.942 1.469 -7.013 1.00 92.06 106 ILE A O 1
ATOM 837 N N . GLY A 1 107 ? -9.854 -0.564 -7.090 1.00 89.75 107 GLY A N 1
ATOM 838 C CA . GLY A 1 107 ? -8.870 -1.123 -8.028 1.00 89.75 107 GLY A CA 1
ATOM 839 C C . GLY A 1 107 ? -7.666 -1.834 -7.405 1.00 89.75 107 GLY A C 1
ATOM 840 O O . GLY A 1 107 ? -6.827 -2.364 -8.134 1.00 89.75 107 GLY A O 1
ATOM 841 N N . TRP A 1 108 ? -7.582 -1.938 -6.076 1.00 92.75 108 TRP A N 1
ATOM 842 C CA . TRP A 1 108 ? -6.507 -2.692 -5.429 1.00 92.75 108 TRP A CA 1
ATOM 843 C C . TRP A 1 108 ? -6.770 -4.200 -5.470 1.00 92.75 108 TRP A C 1
ATOM 845 O O . TRP A 1 108 ? -7.897 -4.678 -5.363 1.00 92.75 108 TRP A O 1
ATOM 855 N N . THR A 1 109 ? -5.701 -4.983 -5.585 1.00 92.81 109 THR A N 1
ATOM 856 C CA . THR A 1 109 ? -5.777 -6.446 -5.701 1.00 92.81 109 THR A CA 1
ATOM 857 C C . THR A 1 109 ? -5.183 -7.134 -4.483 1.00 92.81 109 THR A C 1
ATOM 859 O O . THR A 1 109 ? -4.249 -6.636 -3.862 1.00 92.81 109 THR A O 1
ATOM 862 N N . VAL A 1 110 ? -5.719 -8.296 -4.113 1.00 93.38 110 VAL A N 1
ATOM 863 C CA . VAL A 1 110 ? -5.187 -9.091 -3.000 1.00 93.38 110 VAL A CA 1
ATOM 864 C C . VAL A 1 110 ? -3.840 -9.690 -3.390 1.00 93.38 110 VAL A C 1
ATOM 866 O O . VAL A 1 110 ? -3.692 -10.263 -4.470 1.00 93.38 110 VAL A O 1
ATOM 869 N N . VAL A 1 111 ? -2.863 -9.611 -2.489 1.00 90.06 111 VAL A N 1
ATOM 870 C CA . VAL A 1 111 ? -1.616 -10.365 -2.626 1.00 90.06 111 VAL A CA 1
ATOM 871 C C . VAL A 1 111 ? -1.898 -11.808 -2.221 1.00 90.06 111 VAL A C 1
ATOM 873 O O . VAL A 1 111 ? -2.076 -12.103 -1.042 1.00 90.06 111 VAL A O 1
ATOM 876 N N . SER A 1 112 ? -1.986 -12.710 -3.197 1.00 80.88 112 SER A N 1
ATOM 877 C CA . SER A 1 112 ? -2.085 -14.142 -2.931 1.00 80.88 112 SER A CA 1
ATOM 878 C C . SER A 1 112 ? -0.711 -14.709 -2.580 1.00 80.88 112 SER A C 1
ATOM 880 O O . SER A 1 112 ? 0.218 -14.574 -3.378 1.00 80.88 112 SER A O 1
ATOM 882 N N . ASP A 1 113 ? -0.608 -15.428 -1.459 1.00 58.84 113 ASP A N 1
ATOM 883 C CA . ASP A 1 113 ? 0.500 -16.350 -1.166 1.00 58.84 113 ASP A CA 1
ATOM 884 C C . ASP A 1 113 ? 0.420 -17.572 -2.098 1.00 58.84 113 ASP A C 1
ATOM 886 O O . ASP A 1 113 ? 0.312 -18.724 -1.676 1.00 58.84 113 ASP A O 1
ATOM 890 N N . SER A 1 114 ? 0.444 -17.354 -3.412 1.00 42.66 114 SER A N 1
ATOM 891 C CA . SER A 1 114 ? 0.849 -18.418 -4.314 1.00 42.66 114 SER A CA 1
ATOM 892 C C . SER A 1 114 ? 2.348 -18.561 -4.120 1.00 42.66 114 SER A C 1
ATOM 894 O O . SER A 1 114 ? 3.146 -17.878 -4.759 1.00 42.66 114 SER A O 1
ATOM 896 N N . THR A 1 115 ? 2.719 -19.432 -3.188 1.00 40.06 115 THR A N 1
ATOM 897 C CA . THR A 1 115 ? 4.005 -20.113 -3.202 1.00 40.06 115 THR A CA 1
ATOM 898 C C . THR A 1 115 ? 4.239 -20.545 -4.644 1.00 40.06 115 THR A C 1
ATOM 900 O O . THR A 1 115 ? 3.577 -21.461 -5.141 1.00 40.06 115 THR A O 1
ATOM 903 N N . GLU A 1 116 ? 5.143 -19.852 -5.337 1.00 37.88 116 GLU A 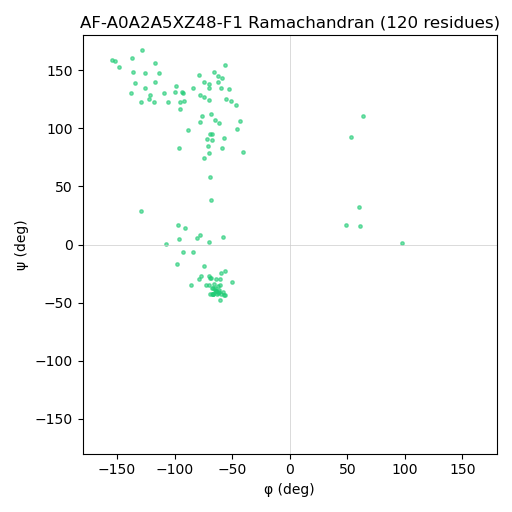N 1
ATOM 904 C CA . GLU A 1 116 ? 5.782 -20.348 -6.545 1.00 37.88 116 GLU A CA 1
ATOM 905 C C . GLU A 1 116 ? 6.485 -21.642 -6.144 1.00 37.88 116 GLU A C 1
ATOM 907 O O . GLU A 1 116 ? 7.664 -21.692 -5.798 1.00 37.88 116 GLU A O 1
ATOM 912 N N . THR A 1 117 ? 5.717 -22.726 -6.134 1.00 35.00 117 THR A N 1
ATOM 913 C CA . THR A 1 117 ? 6.261 -24.063 -6.188 1.00 35.00 117 THR A CA 1
ATOM 914 C C . THR A 1 117 ? 6.852 -24.129 -7.580 1.00 35.00 117 THR A C 1
ATOM 916 O O . THR A 1 117 ? 6.155 -24.438 -8.547 1.00 35.00 117 THR A O 1
ATOM 919 N N . HIS A 1 118 ? 8.124 -23.740 -7.688 1.00 37.91 118 HIS A N 1
ATOM 920 C CA . HIS A 1 118 ? 8.975 -24.093 -8.804 1.00 37.91 118 HIS A CA 1
ATOM 921 C C . HIS A 1 118 ? 8.761 -25.583 -9.038 1.00 37.91 118 HIS A C 1
ATOM 923 O O . HIS A 1 118 ? 9.298 -26.432 -8.328 1.00 37.91 118 HIS A O 1
ATOM 929 N N . SER A 1 119 ? 7.924 -25.897 -10.022 1.00 34.94 119 SER A N 1
ATOM 930 C CA . SER A 1 119 ? 7.824 -27.229 -10.575 1.00 34.94 119 SER A CA 1
ATOM 931 C C . SER A 1 119 ? 9.120 -27.436 -11.344 1.00 34.94 119 SER A C 1
ATOM 933 O O . SER A 1 119 ? 9.177 -27.260 -12.557 1.00 34.94 119 SER A O 1
ATOM 935 N N . MET A 1 120 ? 10.189 -27.748 -10.607 1.00 41.09 120 MET A N 1
ATOM 936 C CA . MET A 1 120 ? 11.326 -28.492 -11.123 1.00 41.09 120 MET A CA 1
ATOM 937 C C . MET A 1 120 ? 10.751 -29.805 -11.643 1.00 41.09 120 MET A C 1
ATOM 939 O O . MET A 1 120 ? 10.528 -30.753 -10.894 1.00 41.09 120 MET A O 1
ATOM 943 N N . THR A 1 121 ? 10.411 -29.810 -12.926 1.00 39.88 121 THR A N 1
ATOM 944 C CA . THR A 1 121 ? 10.187 -31.045 -13.666 1.00 39.88 121 THR A CA 1
ATOM 945 C C . THR A 1 121 ? 11.568 -31.531 -14.131 1.00 39.88 121 THR A C 1
ATOM 947 O O . THR A 1 121 ? 12.377 -30.689 -14.529 1.00 39.88 121 THR A O 1
ATOM 950 N N . PRO A 1 122 ? 11.868 -32.832 -13.968 1.00 47.88 122 PRO A N 1
ATOM 951 C CA . PRO A 1 122 ? 13.203 -33.411 -14.139 1.00 47.88 122 PRO A CA 1
ATOM 952 C C . PRO A 1 122 ? 13.725 -33.379 -15.579 1.00 47.88 122 PRO A C 1
ATOM 954 O O . PRO A 1 122 ? 12.896 -33.374 -16.518 1.00 47.88 122 PRO A O 1
#

Sequence (122 aa):
MNLSKQILLYILFALSLTNTGCESIFLNEQSTDDTQWIKHTAAAEQCIPYEFETIEDALKELSQANIEVLSSKKVEFPVCRACFCPVGLEYYALIAQKQLPTAVEIGWTVVSDSTETHSMTP

pLDDT: mean 72.56, std 19.35, range [34.94, 96.44]